Protein AF-A0A2E8HK03-F1 (afdb_monomer_lite)

Radius of gyration: 14.58 Å; chains: 1; bounding box: 40×24×39 Å

Sequence (98 aa):
MPVTTFPLGSLNLPCAGGVYFRVYPYRMVRRMFRSLNGRDERIVFYLHPWEIDPDHPRIPLNPGLKLRHYWALGKTEEKLERLCTDFRFASINRVLDV

pLDDT: mean 92.06, std 5.21, range [60.75, 97.56]

Foldseek 3Di:
DDAQFADDPPDTHRLAEALNLQPDDLVVSLVSVVVCVVVVHDGDHDYDPVLQVLPPDDDDDDPVVSCRSNPRSPCNNVSVVVVVVSDPDDDPCVVPVD

Structure (mmCIF, N/CA/C/O backbone):
data_AF-A0A2E8HK03-F1
#
_entry.id   AF-A0A2E8HK03-F1
#
loop_
_atom_site.group_PDB
_atom_site.id
_atom_site.type_symbol
_atom_site.label_atom_id
_atom_site.label_alt_id
_atom_site.label_comp_id
_atom_site.label_asym_id
_atom_site.label_entity_id
_atom_site.label_seq_id
_atom_site.pdbx_PDB_ins_code
_atom_site.Cartn_x
_atom_site.Cartn_y
_atom_site.Cartn_z
_atom_site.occupancy
_atom_site.B_iso_or_equiv
_atom_site.auth_seq_id
_atom_site.auth_comp_id
_atom_site.auth_asym_id
_atom_site.auth_atom_id
_atom_site.pdbx_PDB_model_num
ATOM 1 N N . MET A 1 1 ? -9.445 10.068 -0.163 1.00 69.12 1 MET A N 1
ATOM 2 C CA . MET A 1 1 ? -9.191 9.744 1.259 1.00 69.12 1 MET A CA 1
ATOM 3 C C . MET A 1 1 ? -7.692 9.622 1.477 1.00 69.12 1 MET A C 1
ATOM 5 O O . MET A 1 1 ? -7.024 9.189 0.542 1.00 69.12 1 MET A O 1
ATOM 9 N N . PRO A 1 2 ? -7.153 10.033 2.636 1.00 79.94 2 PRO A N 1
ATOM 10 C CA . PRO A 1 2 ? -5.731 9.880 2.922 1.00 79.94 2 PRO A CA 1
ATOM 11 C C . PRO A 1 2 ? -5.344 8.402 3.048 1.00 79.94 2 PRO A C 1
ATOM 13 O O . PRO A 1 2 ? -6.186 7.543 3.309 1.00 79.94 2 PRO A O 1
ATOM 16 N N . VAL A 1 3 ? -4.053 8.124 2.871 1.00 85.44 3 VAL A N 1
ATOM 17 C CA . VAL A 1 3 ? -3.478 6.812 3.173 1.00 85.44 3 VAL A CA 1
ATOM 18 C C . VAL A 1 3 ? -3.586 6.526 4.670 1.00 85.44 3 VAL A C 1
ATOM 20 O O . VAL A 1 3 ? -3.299 7.411 5.477 1.00 85.44 3 VAL A O 1
ATOM 23 N N . THR A 1 4 ? -3.959 5.306 5.061 1.00 93.12 4 THR A N 1
ATOM 24 C CA . THR A 1 4 ? -3.919 4.932 6.480 1.00 93.12 4 THR A CA 1
ATOM 25 C C . THR A 1 4 ? -2.479 4.873 6.986 1.00 93.12 4 THR A C 1
ATOM 27 O O . THR A 1 4 ? -1.576 4.340 6.328 1.00 93.12 4 THR A O 1
ATOM 30 N N . THR A 1 5 ? -2.275 5.413 8.185 1.00 95.12 5 THR A N 1
ATOM 31 C CA . THR A 1 5 ? -1.008 5.375 8.913 1.00 95.12 5 THR A CA 1
ATOM 32 C C . THR A 1 5 ? -1.127 4.520 10.166 1.00 95.12 5 THR A C 1
ATOM 34 O O . THR A 1 5 ? -2.181 4.442 10.784 1.00 95.12 5 THR A O 1
ATOM 37 N N . PHE A 1 6 ? -0.023 3.901 10.565 1.00 95.69 6 PHE A N 1
ATOM 38 C CA . PHE A 1 6 ? 0.129 3.194 11.822 1.00 95.69 6 PHE A CA 1
ATOM 39 C C . PHE A 1 6 ? 0.921 4.067 12.809 1.00 95.69 6 PHE A C 1
ATOM 41 O O . PHE A 1 6 ? 2.062 4.433 12.497 1.00 95.69 6 PHE A O 1
ATOM 48 N N . PRO A 1 7 ? 0.363 4.398 13.986 1.00 94.94 7 PRO A N 1
ATOM 49 C CA . PRO A 1 7 ? 1.076 5.183 14.984 1.00 94.94 7 PRO A CA 1
ATOM 50 C C . PRO A 1 7 ? 2.156 4.327 15.661 1.00 94.94 7 PRO A C 1
ATOM 52 O O . PRO A 1 7 ? 1.872 3.274 16.237 1.00 94.94 7 PRO A O 1
ATOM 55 N N . LEU A 1 8 ? 3.403 4.793 15.606 1.00 93.06 8 LEU A N 1
ATOM 56 C CA . LEU A 1 8 ? 4.559 4.201 16.273 1.00 93.06 8 LEU A CA 1
ATOM 57 C C . LEU A 1 8 ? 5.280 5.279 17.092 1.00 93.06 8 LEU A C 1
ATOM 59 O O . LEU A 1 8 ? 6.107 6.030 16.575 1.00 93.06 8 LEU A O 1
ATOM 63 N N . GLY A 1 9 ? 4.957 5.355 18.385 1.00 92.06 9 GLY A N 1
ATOM 64 C CA . GLY A 1 9 ? 5.440 6.434 19.247 1.00 92.06 9 GLY A CA 1
ATOM 65 C C . GLY A 1 9 ? 4.919 7.788 18.760 1.00 92.06 9 GLY A C 1
ATOM 66 O O . GLY A 1 9 ? 3.715 7.957 18.593 1.00 92.06 9 GLY A O 1
ATOM 67 N N . SER A 1 10 ? 5.823 8.734 18.504 1.00 93.31 10 SER A N 1
ATOM 68 C CA . SER A 1 10 ? 5.503 10.050 17.931 1.00 93.31 10 SER A CA 1
ATOM 69 C C . SER A 1 10 ? 5.423 10.065 16.397 1.00 93.31 10 SER A C 1
ATOM 71 O O . SER A 1 10 ? 5.179 11.118 15.809 1.00 93.31 10 SER A O 1
ATOM 73 N N . LEU A 1 11 ? 5.644 8.925 15.731 1.00 93.44 11 LEU A N 1
ATOM 74 C CA . LEU A 1 11 ? 5.659 8.815 14.272 1.00 93.44 11 LEU A CA 1
ATOM 75 C C . LEU A 1 11 ? 4.370 8.186 13.738 1.00 93.44 11 LEU A C 1
ATOM 77 O O . LEU A 1 11 ? 3.826 7.259 14.331 1.00 93.44 11 LEU A O 1
ATOM 81 N N . ASN A 1 12 ? 3.946 8.627 12.553 1.00 93.12 12 ASN A N 1
ATOM 82 C CA . ASN A 1 12 ? 2.874 8.001 11.781 1.00 93.12 12 ASN A CA 1
ATOM 83 C C . ASN A 1 12 ? 3.468 7.325 10.547 1.00 93.12 12 ASN A C 1
ATOM 85 O O . ASN A 1 12 ? 3.856 7.987 9.584 1.00 93.12 12 ASN A O 1
ATOM 89 N N . LEU A 1 13 ? 3.566 5.997 10.584 1.00 93.38 13 LEU A N 1
ATOM 90 C CA . LEU A 1 13 ? 4.118 5.209 9.486 1.00 93.38 13 LEU A CA 1
ATOM 91 C C . LEU A 1 13 ? 3.028 4.910 8.453 1.00 93.38 13 LEU A C 1
ATOM 93 O O . LEU A 1 13 ? 2.033 4.287 8.813 1.00 93.38 13 LEU A O 1
ATOM 97 N N . PRO A 1 14 ? 3.181 5.267 7.171 1.00 92.25 14 PRO A N 1
ATOM 98 C CA . PRO A 1 14 ? 2.214 4.873 6.150 1.00 92.25 14 PRO A CA 1
ATOM 99 C C . PRO A 1 14 ? 2.183 3.350 6.024 1.00 92.25 14 PRO A C 1
ATOM 101 O O . PRO A 1 14 ? 3.219 2.729 5.800 1.00 92.25 14 PRO A O 1
ATOM 104 N N . CYS A 1 15 ? 1.017 2.731 6.196 1.00 91.94 15 CYS A N 1
ATOM 105 C CA . CYS A 1 15 ? 0.913 1.270 6.269 1.00 91.94 15 CYS A CA 1
ATOM 106 C C . CYS A 1 15 ? 0.111 0.652 5.118 1.00 91.94 15 CYS A C 1
ATOM 108 O O . CYS A 1 15 ? 0.104 -0.571 4.981 1.00 91.94 15 CYS A O 1
ATOM 110 N N . ALA A 1 16 ? -0.518 1.475 4.277 1.00 88.88 16 ALA A N 1
ATOM 111 C CA . ALA A 1 16 ? -1.388 1.033 3.199 1.00 88.88 16 ALA A CA 1
ATOM 112 C C . ALA A 1 16 ? -0.909 1.567 1.838 1.00 88.88 16 ALA A C 1
ATOM 114 O O . ALA A 1 16 ? -0.698 2.761 1.675 1.00 88.88 16 ALA A O 1
ATOM 115 N N . GLY A 1 17 ? -0.748 0.689 0.849 1.00 87.88 17 GLY A N 1
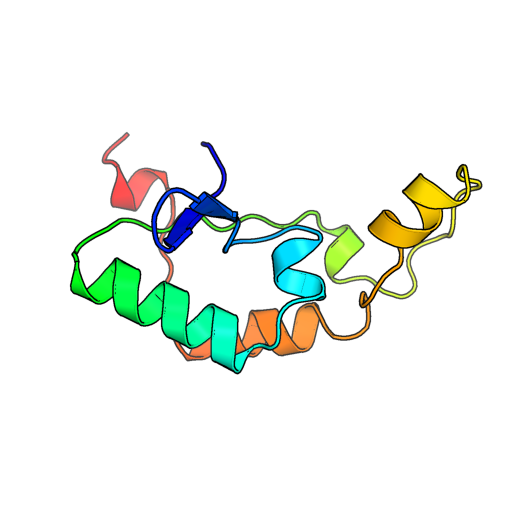ATOM 116 C CA . GLY A 1 17 ? -0.431 1.090 -0.521 1.00 87.88 17 GLY A CA 1
ATOM 117 C C . GLY A 1 17 ? 0.975 1.639 -0.783 1.00 87.88 17 GLY A C 1
ATOM 118 O O . GLY A 1 17 ? 1.843 1.706 0.096 1.00 87.88 17 GLY A O 1
ATOM 119 N N . GLY A 1 18 ? 1.184 2.044 -2.037 1.00 89.06 18 GLY A N 1
ATOM 120 C CA . GLY A 1 18 ? 2.362 2.778 -2.484 1.00 89.06 18 GLY A CA 1
ATOM 121 C C . GLY A 1 18 ? 3.698 2.057 -2.271 1.00 89.06 18 GLY A C 1
ATOM 122 O O . GLY A 1 18 ? 3.790 0.848 -2.033 1.00 89.06 18 GLY A O 1
ATOM 123 N N . VAL A 1 19 ? 4.772 2.856 -2.268 1.00 90.31 19 VAL A N 1
ATOM 124 C CA . VAL A 1 19 ? 6.134 2.364 -2.008 1.00 90.31 19 VAL A CA 1
ATOM 125 C C . VAL A 1 19 ? 6.241 1.658 -0.652 1.00 90.31 19 VAL A C 1
ATOM 127 O O . VAL A 1 19 ? 6.952 0.667 -0.548 1.00 90.31 19 VAL A O 1
ATOM 130 N N . TYR A 1 20 ? 5.502 2.104 0.368 1.00 91.00 20 TYR A N 1
ATOM 131 C CA . TYR A 1 20 ? 5.531 1.521 1.713 1.00 91.00 20 TYR A CA 1
ATOM 132 C C . TYR A 1 20 ? 5.029 0.082 1.716 1.00 91.00 20 TYR A C 1
ATOM 134 O O . TYR A 1 20 ? 5.715 -0.812 2.216 1.00 91.00 20 TYR A O 1
ATOM 142 N N . PHE A 1 21 ? 3.876 -0.169 1.090 1.00 93.50 21 PHE A N 1
ATOM 143 C CA . PHE A 1 21 ? 3.372 -1.523 0.952 1.00 93.50 21 PHE A CA 1
ATOM 144 C C . PHE A 1 21 ? 4.331 -2.388 0.152 1.00 93.50 21 PHE A C 1
ATOM 146 O O . PHE A 1 21 ? 4.538 -3.521 0.560 1.00 93.50 21 PHE A O 1
ATOM 153 N N . ARG A 1 22 ? 4.971 -1.884 -0.913 1.00 92.50 22 ARG A N 1
ATOM 154 C CA . ARG A 1 22 ? 5.956 -2.668 -1.681 1.00 92.50 22 ARG A CA 1
ATOM 155 C C . ARG A 1 22 ? 7.153 -3.092 -0.835 1.00 92.50 22 ARG A C 1
ATOM 157 O O . ARG A 1 22 ? 7.509 -4.272 -0.825 1.00 92.50 22 ARG A O 1
ATOM 164 N N . VAL A 1 23 ? 7.727 -2.162 -0.078 1.00 92.00 23 VAL A N 1
ATOM 165 C CA . VAL A 1 23 ? 9.022 -2.357 0.594 1.00 92.00 23 VAL A CA 1
ATOM 166 C C . VAL A 1 23 ? 8.899 -3.041 1.949 1.00 92.00 23 VAL A C 1
ATOM 168 O O . VAL A 1 23 ? 9.791 -3.793 2.339 1.00 92.00 23 VAL A O 1
ATOM 171 N N . TYR A 1 24 ? 7.798 -2.834 2.673 1.00 94.56 24 TYR A N 1
ATOM 172 C CA . TYR A 1 24 ? 7.616 -3.451 3.982 1.00 94.56 24 TYR A CA 1
ATOM 173 C C . TYR A 1 24 ? 7.393 -4.964 3.877 1.00 94.56 24 TYR A C 1
ATOM 175 O O . TYR A 1 24 ? 6.650 -5.425 3.008 1.00 94.56 24 TYR A O 1
ATOM 183 N N . PRO A 1 25 ? 7.968 -5.782 4.776 1.00 94.94 25 PRO A N 1
ATOM 184 C CA . PRO A 1 25 ? 7.632 -7.200 4.843 1.00 94.94 25 PRO A CA 1
ATOM 185 C C . PRO A 1 25 ? 6.127 -7.399 5.071 1.00 94.94 25 PRO A C 1
ATOM 187 O O . PRO A 1 25 ? 5.535 -6.737 5.923 1.00 94.94 25 PRO A O 1
ATOM 190 N N . TYR A 1 26 ? 5.501 -8.354 4.375 1.00 96.06 26 TYR A N 1
ATOM 191 C CA . TYR A 1 26 ? 4.052 -8.594 4.500 1.00 96.06 26 TYR A CA 1
ATOM 192 C C . TYR A 1 26 ? 3.612 -8.852 5.951 1.00 96.06 26 TYR A C 1
ATOM 194 O O . TYR A 1 26 ? 2.600 -8.325 6.404 1.00 96.06 26 TYR A O 1
ATOM 202 N N . ARG A 1 27 ? 4.422 -9.592 6.723 1.00 97.19 27 ARG A N 1
ATOM 203 C CA . ARG A 1 27 ? 4.169 -9.851 8.153 1.00 97.19 27 ARG A CA 1
ATOM 204 C C . ARG A 1 27 ? 4.034 -8.563 8.974 1.00 97.19 27 ARG A C 1
ATOM 206 O O . ARG A 1 27 ? 3.227 -8.519 9.898 1.00 97.19 27 ARG A O 1
ATOM 213 N N . MET A 1 28 ? 4.799 -7.527 8.625 1.00 96.56 28 MET A N 1
ATOM 214 C CA . MET A 1 28 ? 4.737 -6.218 9.273 1.00 96.56 28 MET A CA 1
ATOM 215 C C . MET A 1 28 ? 3.432 -5.502 8.915 1.00 96.56 28 MET A C 1
ATOM 217 O O . MET A 1 28 ? 2.713 -5.084 9.818 1.00 96.56 28 MET A O 1
ATOM 221 N N . VAL A 1 29 ? 3.077 -5.445 7.624 1.00 96.25 29 VAL A N 1
ATOM 222 C CA . VAL A 1 29 ? 1.805 -4.858 7.157 1.00 96.25 29 VAL A CA 1
ATOM 223 C C . VAL A 1 29 ? 0.611 -5.539 7.822 1.00 96.25 29 VAL A C 1
ATOM 225 O O . VAL A 1 29 ? -0.221 -4.876 8.434 1.00 96.25 29 VAL A O 1
ATOM 228 N N . ARG A 1 30 ? 0.578 -6.874 7.807 1.00 97.44 30 ARG A N 1
ATOM 229 C CA . ARG A 1 30 ? -0.464 -7.674 8.457 1.00 97.44 30 ARG A CA 1
ATOM 230 C C . ARG A 1 30 ? -0.581 -7.379 9.954 1.00 97.44 30 ARG A C 1
ATOM 232 O O . ARG A 1 30 ? -1.693 -7.311 10.470 1.00 97.44 30 ARG A O 1
ATOM 239 N N . ARG A 1 31 ? 0.538 -7.213 10.670 1.00 97.12 31 ARG A N 1
ATOM 240 C CA . ARG A 1 31 ? 0.518 -6.860 12.100 1.00 97.12 31 ARG A CA 1
ATOM 241 C C . ARG A 1 31 ? -0.069 -5.467 12.323 1.00 97.12 31 ARG A C 1
ATOM 243 O O . ARG A 1 31 ? -0.894 -5.316 13.219 1.00 97.12 31 ARG A O 1
ATOM 250 N N . MET A 1 32 ? 0.321 -4.488 11.506 1.00 96.88 32 MET A N 1
ATOM 251 C CA . MET A 1 32 ? -0.231 -3.130 11.573 1.00 96.88 32 MET A CA 1
ATOM 252 C C . MET A 1 32 ? -1.742 -3.145 11.315 1.00 96.88 32 MET A C 1
ATOM 254 O O . MET A 1 32 ? -2.496 -2.614 12.121 1.00 96.88 32 MET A O 1
ATOM 258 N N . PHE A 1 33 ? -2.196 -3.844 10.272 1.00 96.88 33 PHE A N 1
ATOM 259 C CA . PHE A 1 33 ? -3.617 -3.935 9.926 1.00 96.88 33 PHE A CA 1
ATOM 260 C C . PHE A 1 33 ? -4.442 -4.626 11.014 1.00 96.88 33 PHE A C 1
ATOM 262 O O . PHE A 1 33 ? -5.486 -4.121 11.411 1.00 96.88 33 PHE A O 1
ATOM 269 N N . ARG A 1 34 ? -3.958 -5.747 11.565 1.00 97.19 34 ARG A N 1
ATOM 270 C CA . ARG A 1 34 ? -4.629 -6.416 12.695 1.00 97.19 34 ARG A CA 1
ATOM 271 C C . ARG A 1 34 ? -4.716 -5.525 13.927 1.00 97.19 34 ARG A C 1
ATOM 273 O O . ARG A 1 34 ? -5.731 -5.546 14.608 1.00 97.19 34 ARG A O 1
ATOM 280 N N . SER A 1 35 ? -3.665 -4.758 14.211 1.00 97.00 35 SER A N 1
ATOM 281 C CA . SER A 1 35 ? -3.665 -3.833 15.340 1.00 97.00 35 SER A CA 1
ATOM 282 C C . SER A 1 35 ? -4.649 -2.682 15.147 1.00 97.00 35 SER A C 1
ATOM 284 O O . SER A 1 35 ? -5.266 -2.294 16.127 1.00 97.00 35 SER A O 1
ATOM 286 N N . LEU A 1 36 ? -4.769 -2.126 13.939 1.00 96.38 36 LEU A N 1
ATOM 287 C CA . LEU A 1 36 ? -5.713 -1.040 13.647 1.00 96.38 36 LEU A CA 1
ATOM 288 C C . LEU A 1 36 ? -7.158 -1.554 13.684 1.00 96.38 36 LEU A C 1
ATOM 290 O O . LEU A 1 36 ? -7.985 -0.984 14.385 1.00 96.38 36 LEU A O 1
ATOM 294 N N . ASN A 1 37 ? -7.433 -2.702 13.057 1.00 94.88 37 ASN A N 1
ATOM 295 C CA . ASN A 1 37 ? -8.748 -3.343 13.141 1.00 94.88 37 ASN A CA 1
ATOM 296 C C . ASN A 1 37 ? -9.138 -3.684 14.588 1.00 94.88 37 ASN A C 1
ATOM 298 O O . ASN A 1 37 ? -10.290 -3.522 14.957 1.00 94.88 37 ASN A O 1
ATOM 302 N N . GLY A 1 38 ? -8.192 -4.135 15.422 1.00 95.62 38 GLY A N 1
ATOM 303 C CA . GLY A 1 38 ? -8.443 -4.406 16.844 1.00 95.62 38 GLY A CA 1
ATOM 304 C C . GLY A 1 38 ? -8.685 -3.157 17.702 1.00 95.62 38 GLY A C 1
ATOM 305 O O . GLY A 1 38 ? -9.024 -3.294 18.872 1.00 95.62 38 GLY A O 1
ATOM 306 N N . ARG A 1 39 ? -8.486 -1.958 17.141 1.00 95.31 39 ARG A N 1
ATOM 307 C CA . ARG A 1 39 ? -8.839 -0.656 17.731 1.00 95.31 39 ARG A CA 1
ATOM 308 C C . ARG A 1 39 ? -10.090 -0.052 17.080 1.00 95.31 39 ARG A C 1
ATOM 310 O O . ARG A 1 39 ? -10.349 1.130 17.269 1.00 95.31 39 ARG A O 1
ATOM 317 N N . ASP A 1 40 ? -10.801 -0.835 16.266 1.00 91.88 40 ASP A N 1
ATOM 318 C CA . ASP A 1 40 ? -11.939 -0.399 15.450 1.00 91.88 40 ASP A CA 1
ATOM 319 C C . ASP A 1 40 ? -11.611 0.755 14.477 1.00 91.88 40 ASP A C 1
ATOM 321 O O . ASP A 1 40 ? -12.489 1.495 14.026 1.00 91.88 40 ASP A O 1
ATOM 325 N N . GLU A 1 41 ? -10.336 0.901 14.094 1.00 91.88 41 GLU A N 1
ATOM 326 C CA . GLU A 1 41 ? -9.906 1.899 13.115 1.00 91.88 41 GLU A CA 1
ATOM 327 C C . GLU A 1 41 ? -10.149 1.405 11.681 1.00 91.88 41 GLU A C 1
ATOM 329 O O . GLU A 1 41 ? -9.753 0.303 11.291 1.00 91.88 41 GLU A O 1
ATOM 334 N N . ARG A 1 42 ? -10.769 2.256 10.855 1.00 90.50 42 ARG A N 1
ATOM 335 C CA . ARG A 1 42 ? -11.016 1.967 9.435 1.00 90.50 42 ARG A CA 1
ATOM 336 C C . ARG A 1 42 ? -9.732 2.136 8.628 1.00 90.50 42 ARG A C 1
ATOM 338 O O . ARG A 1 42 ? -9.094 3.188 8.662 1.00 90.50 42 ARG A O 1
ATOM 345 N N . ILE A 1 43 ? -9.394 1.121 7.839 1.00 93.44 43 ILE A N 1
ATOM 346 C CA . ILE A 1 43 ? -8.205 1.126 6.987 1.00 93.44 43 ILE A C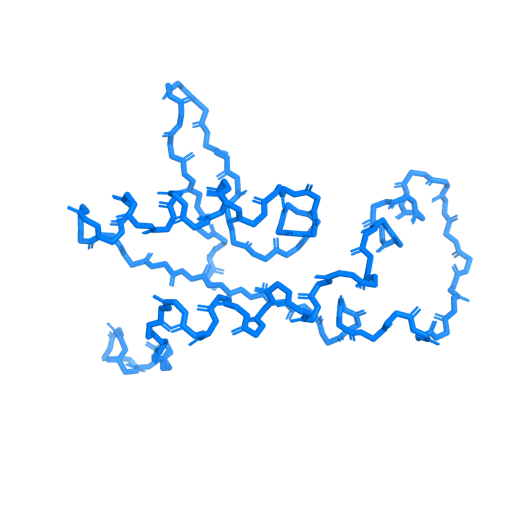A 1
ATOM 347 C C . ILE A 1 43 ? -8.603 1.421 5.541 1.00 93.44 43 ILE A C 1
ATOM 349 O O . ILE A 1 43 ? -9.428 0.725 4.952 1.00 93.44 43 ILE A O 1
ATOM 353 N N . VAL A 1 44 ? -7.968 2.428 4.951 1.00 92.56 44 VAL A N 1
ATOM 354 C CA . VAL A 1 44 ? -8.055 2.772 3.535 1.00 92.56 44 VAL A CA 1
ATOM 355 C C . VAL A 1 44 ? -6.764 2.333 2.859 1.00 92.56 44 VAL A C 1
ATOM 357 O O . VAL A 1 44 ? -5.676 2.824 3.168 1.00 92.56 44 VAL A O 1
ATOM 360 N N . PHE A 1 45 ? -6.897 1.413 1.907 1.00 92.44 45 PHE A N 1
ATOM 361 C CA . PHE A 1 45 ? -5.810 0.940 1.061 1.00 92.44 45 PHE A CA 1
ATOM 362 C C . PHE A 1 45 ? -6.045 1.384 -0.379 1.00 92.44 45 PHE A C 1
ATOM 364 O O . PHE A 1 45 ? -7.157 1.274 -0.889 1.00 92.44 45 PHE A O 1
ATOM 371 N N . TYR A 1 46 ? -4.993 1.861 -1.038 1.00 89.88 46 TYR A N 1
ATOM 372 C CA . TYR A 1 46 ? -5.012 2.146 -2.467 1.00 89.88 46 TYR A CA 1
ATOM 373 C C . TYR A 1 46 ? -3.705 1.698 -3.110 1.00 89.88 46 TYR A C 1
ATOM 375 O O . TYR A 1 46 ? -2.666 1.616 -2.459 1.00 89.88 46 TYR A O 1
ATOM 383 N N . LEU A 1 47 ? -3.764 1.429 -4.404 1.00 91.31 47 LEU A N 1
ATOM 384 C CA . LEU A 1 47 ? -2.612 1.136 -5.241 1.00 91.31 47 LEU A CA 1
ATOM 385 C C . LEU A 1 47 ? -2.860 1.740 -6.620 1.00 91.31 47 LEU A C 1
ATOM 387 O O . LEU A 1 47 ? -4.009 1.898 -7.033 1.00 91.31 47 LEU A O 1
ATOM 391 N N . HIS A 1 48 ? -1.796 2.067 -7.335 1.00 90.88 48 HIS A N 1
ATOM 392 C CA . HIS A 1 48 ? -1.872 2.397 -8.748 1.00 90.88 48 HIS A CA 1
ATOM 393 C C . HIS A 1 48 ? -1.775 1.105 -9.570 1.00 90.88 48 HIS A C 1
ATOM 395 O O . HIS A 1 48 ? -1.000 0.223 -9.198 1.00 90.88 48 HIS A O 1
ATOM 401 N N . PRO A 1 49 ? -2.492 0.984 -10.700 1.00 91.06 49 PRO A N 1
ATOM 402 C CA . PRO A 1 49 ? -2.476 -0.236 -11.513 1.00 91.06 49 PRO A CA 1
ATOM 403 C C . PRO A 1 49 ? -1.070 -0.701 -11.919 1.00 91.06 49 PRO A C 1
ATOM 405 O O . PRO A 1 49 ? -0.786 -1.890 -11.907 1.00 91.06 49 PRO A O 1
ATOM 408 N N . TRP A 1 50 ? -0.150 0.232 -12.182 1.00 92.25 50 TRP A N 1
ATOM 409 C CA . TRP A 1 50 ? 1.236 -0.095 -12.532 1.00 92.25 50 TRP A CA 1
ATOM 410 C C . TRP A 1 50 ? 2.024 -0.750 -11.382 1.00 92.25 50 TRP A C 1
ATOM 412 O O . TRP A 1 50 ? 3.047 -1.382 -11.620 1.00 92.25 50 TRP A O 1
ATOM 422 N N . GLU A 1 51 ? 1.573 -0.635 -10.126 1.00 92.44 51 GLU A N 1
ATOM 423 C CA . GLU A 1 51 ? 2.282 -1.218 -8.978 1.00 92.44 51 GLU A CA 1
ATOM 424 C C . GLU A 1 51 ? 2.212 -2.753 -8.954 1.00 92.44 51 GLU A C 1
ATOM 426 O O . GLU A 1 51 ? 3.033 -3.368 -8.268 1.00 92.44 51 GLU A O 1
ATOM 431 N N . ILE A 1 52 ? 1.260 -3.346 -9.686 1.00 93.50 52 ILE A N 1
ATOM 432 C CA . ILE A 1 52 ? 1.061 -4.796 -9.852 1.00 93.50 52 ILE A CA 1
ATOM 433 C C . ILE A 1 52 ? 1.432 -5.302 -11.257 1.00 93.50 52 ILE A C 1
ATOM 435 O O . ILE A 1 52 ? 1.296 -6.487 -11.515 1.00 93.50 52 ILE A O 1
ATOM 439 N N . ASP A 1 53 ? 1.933 -4.439 -12.143 1.00 93.31 53 ASP A N 1
ATOM 440 C CA . ASP A 1 53 ? 2.373 -4.803 -13.497 1.00 93.31 53 ASP A CA 1
ATOM 441 C C . ASP A 1 53 ? 3.901 -4.639 -13.608 1.00 93.31 53 ASP A C 1
ATOM 443 O O . ASP A 1 53 ? 4.378 -3.610 -14.074 1.00 93.31 53 ASP A O 1
ATOM 447 N N . PRO A 1 54 ? 4.725 -5.590 -13.132 1.00 91.56 54 PRO A N 1
ATOM 448 C CA . PRO A 1 54 ? 6.184 -5.425 -13.103 1.00 91.56 54 PRO A CA 1
ATOM 449 C C . PRO A 1 54 ? 6.832 -5.276 -14.490 1.00 91.56 54 PRO A C 1
ATOM 451 O O . PRO A 1 54 ? 7.969 -4.792 -14.574 1.00 91.56 54 PRO A O 1
ATOM 454 N N . ASP A 1 55 ? 6.116 -5.665 -15.545 1.00 92.19 55 ASP A N 1
ATOM 455 C CA . ASP A 1 55 ? 6.573 -5.660 -16.933 1.00 92.19 55 ASP A CA 1
ATOM 456 C C . ASP A 1 55 ? 6.104 -4.418 -17.708 1.00 92.19 55 ASP A C 1
ATOM 458 O O . ASP A 1 55 ? 6.409 -4.271 -18.897 1.00 92.19 55 ASP A O 1
ATOM 462 N N . HIS A 1 56 ? 5.439 -3.475 -17.027 1.00 91.94 56 HIS A N 1
ATOM 463 C CA . HIS A 1 56 ? 5.008 -2.218 -17.622 1.00 91.94 56 HIS A CA 1
ATOM 464 C C . HIS A 1 56 ? 6.189 -1.462 -18.277 1.00 91.94 56 HIS A C 1
ATOM 466 O O . HIS A 1 56 ? 7.322 -1.481 -17.768 1.00 91.94 56 HIS A O 1
ATOM 472 N N . PRO A 1 57 ? 5.958 -0.721 -19.382 1.00 93.38 57 PRO A N 1
ATOM 473 C CA . PRO A 1 57 ? 7.009 0.037 -20.052 1.00 93.38 57 PRO A CA 1
ATOM 474 C C . PRO A 1 57 ? 7.769 0.959 -19.094 1.00 93.38 57 PRO A C 1
ATOM 476 O O . PRO A 1 57 ? 7.177 1.699 -18.298 1.00 93.38 57 PRO A O 1
ATOM 479 N N . ARG A 1 58 ? 9.105 0.929 -19.173 1.00 91.94 58 ARG A N 1
ATOM 480 C CA . ARG A 1 58 ? 9.959 1.777 -18.336 1.00 91.94 58 ARG A CA 1
ATOM 481 C C . ARG A 1 58 ? 10.122 3.154 -18.958 1.00 91.94 58 ARG A C 1
ATOM 483 O O . ARG A 1 58 ? 10.525 3.276 -20.110 1.00 91.94 58 ARG A O 1
ATOM 490 N N . ILE A 1 59 ? 9.876 4.183 -18.159 1.00 92.50 59 ILE A N 1
ATOM 491 C CA . ILE A 1 59 ? 10.053 5.578 -18.547 1.00 92.50 59 ILE A CA 1
ATOM 492 C C . ILE A 1 59 ? 11.379 6.118 -17.993 1.00 92.50 59 ILE A C 1
ATOM 494 O O . ILE A 1 59 ? 11.829 5.700 -16.917 1.00 92.50 59 ILE A O 1
ATOM 498 N N . PRO A 1 60 ? 12.047 7.032 -18.714 1.00 93.75 60 PRO A N 1
ATOM 499 C CA . PRO A 1 60 ? 13.239 7.696 -18.207 1.00 93.75 60 PRO A CA 1
ATOM 500 C C . PRO A 1 60 ? 12.867 8.590 -17.016 1.00 93.75 60 PRO A C 1
ATOM 502 O O . PRO A 1 60 ? 12.007 9.458 -17.119 1.00 93.75 60 PRO A O 1
ATOM 505 N N . LEU A 1 61 ? 13.518 8.365 -15.872 1.00 93.81 61 LEU A N 1
ATOM 506 C CA . LEU A 1 61 ? 13.282 9.086 -14.619 1.00 93.81 61 LEU A CA 1
ATOM 507 C C . LEU A 1 61 ? 14.613 9.427 -13.948 1.00 93.81 61 LEU A C 1
ATOM 509 O O . LEU A 1 61 ? 15.572 8.654 -14.029 1.00 93.81 61 LEU A O 1
ATOM 513 N N . ASN A 1 62 ? 14.636 10.534 -13.200 1.00 95.62 62 ASN A N 1
ATOM 514 C CA . ASN A 1 62 ? 15.751 10.873 -12.314 1.00 95.62 62 ASN A CA 1
ATOM 515 C C . ASN A 1 62 ? 16.031 9.716 -11.329 1.00 95.62 62 ASN A C 1
ATOM 517 O O . ASN A 1 62 ? 15.073 9.096 -10.856 1.00 95.62 62 ASN A O 1
ATOM 521 N N . PRO A 1 63 ? 17.295 9.432 -10.951 1.00 91.88 63 PRO A N 1
ATOM 522 C CA . PRO A 1 63 ? 17.657 8.220 -10.204 1.00 91.88 63 PRO A CA 1
ATOM 523 C C . PRO A 1 63 ? 16.844 7.973 -8.924 1.00 91.88 63 PRO A C 1
ATOM 525 O O . PRO A 1 63 ? 16.389 6.856 -8.686 1.00 91.88 63 PRO A O 1
ATOM 528 N N . GLY A 1 64 ? 16.593 9.017 -8.126 1.00 91.56 64 GLY A N 1
ATOM 529 C CA . GLY A 1 64 ? 15.802 8.899 -6.894 1.00 91.56 64 GLY A CA 1
ATOM 530 C C . GLY A 1 64 ? 14.328 8.559 -7.140 1.00 91.56 64 GLY A C 1
ATOM 531 O O . GLY A 1 64 ? 13.735 7.778 -6.393 1.00 91.56 64 GLY A O 1
ATOM 532 N N . LEU A 1 65 ? 13.742 9.100 -8.211 1.00 90.00 65 L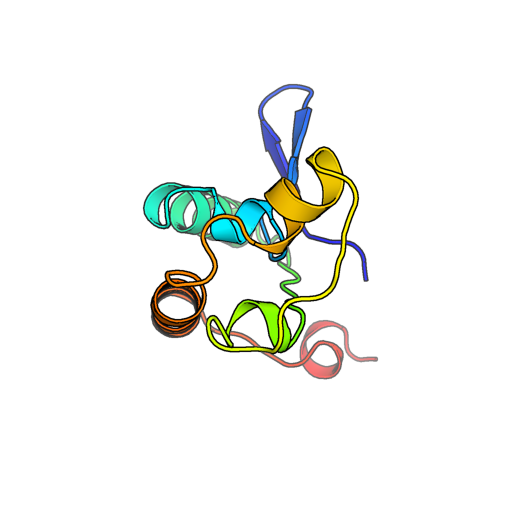EU A N 1
ATOM 533 C CA . LEU A 1 65 ? 12.367 8.802 -8.609 1.00 90.00 65 LEU A CA 1
ATOM 534 C C . LEU A 1 65 ? 12.277 7.402 -9.219 1.00 90.00 65 LEU A C 1
ATOM 536 O O . LEU A 1 65 ? 11.392 6.634 -8.853 1.00 90.00 65 LEU A O 1
ATOM 540 N N . LYS A 1 66 ? 13.251 7.043 -10.064 1.00 91.75 66 LYS A N 1
ATOM 541 C CA 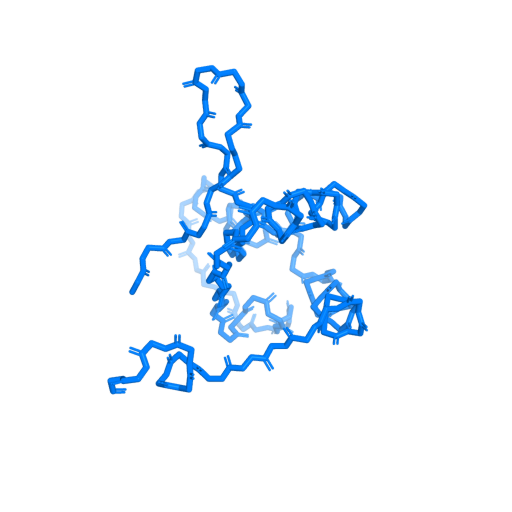. LYS A 1 66 ?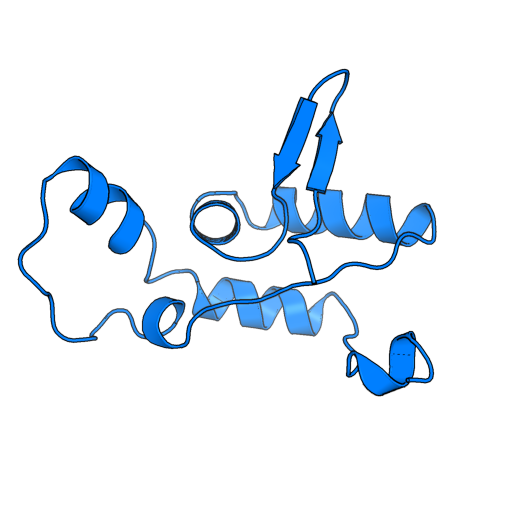 13.391 5.708 -10.650 1.00 91.75 66 LYS A CA 1
ATOM 542 C C . LYS A 1 66 ? 13.443 4.632 -9.567 1.00 91.75 66 LYS A C 1
ATOM 544 O O . LYS A 1 66 ? 12.726 3.642 -9.667 1.00 91.75 66 LYS A O 1
ATOM 549 N N . LEU A 1 67 ? 14.235 4.848 -8.514 1.00 91.06 67 LEU A N 1
ATOM 550 C CA . LEU A 1 67 ? 14.312 3.925 -7.385 1.00 91.06 67 LEU A CA 1
ATOM 551 C C . LEU A 1 67 ? 12.935 3.729 -6.739 1.00 91.06 67 LEU A C 1
ATOM 553 O O . LEU A 1 67 ? 12.457 2.608 -6.654 1.00 91.06 67 LEU A O 1
ATOM 557 N N . ARG A 1 68 ? 12.255 4.806 -6.331 1.00 89.00 68 ARG A N 1
ATOM 558 C CA . ARG A 1 68 ? 10.942 4.706 -5.662 1.00 89.00 68 ARG A CA 1
ATOM 559 C C . ARG A 1 68 ? 9.865 4.085 -6.551 1.00 89.00 68 ARG A C 1
ATOM 561 O O . ARG A 1 68 ? 9.002 3.369 -6.043 1.00 89.00 68 ARG A O 1
ATOM 568 N N . HIS A 1 69 ? 9.919 4.375 -7.848 1.00 90.19 69 HIS A N 1
ATOM 569 C CA . HIS A 1 69 ? 8.974 3.868 -8.831 1.00 90.19 69 HIS A CA 1
ATOM 570 C C . HIS A 1 69 ? 9.168 2.358 -9.027 1.00 90.19 69 HIS A C 1
ATOM 572 O O . HIS A 1 69 ? 8.253 1.593 -8.767 1.00 90.19 69 HIS A O 1
ATOM 578 N N . TYR A 1 70 ? 10.380 1.895 -9.340 1.00 91.44 70 TYR A N 1
ATOM 579 C CA . TYR A 1 70 ? 10.604 0.493 -9.721 1.00 91.44 70 TYR A CA 1
ATOM 580 C C . TYR A 1 70 ? 10.966 -0.460 -8.570 1.00 91.44 70 TYR A C 1
ATOM 582 O O . TYR A 1 70 ? 11.116 -1.664 -8.786 1.00 91.44 70 TYR A O 1
ATOM 590 N N . TRP A 1 71 ? 11.134 0.032 -7.340 1.00 90.56 71 TRP A N 1
ATOM 591 C CA . TRP A 1 71 ? 11.544 -0.819 -6.225 1.00 90.56 71 TRP A CA 1
ATOM 592 C C . TRP A 1 71 ? 10.433 -1.785 -5.788 1.00 90.56 71 TRP A C 1
ATOM 594 O O . TRP A 1 71 ? 9.329 -1.373 -5.428 1.00 90.56 71 TRP A O 1
ATOM 604 N N . ALA A 1 72 ? 10.779 -3.077 -5.777 1.00 89.81 72 ALA A N 1
ATOM 605 C CA . ALA A 1 72 ? 9.973 -4.191 -5.274 1.00 89.81 72 ALA A CA 1
ATOM 606 C C . ALA A 1 72 ? 8.629 -4.438 -6.000 1.00 89.81 72 ALA A C 1
ATOM 608 O O . ALA A 1 72 ? 7.720 -5.002 -5.397 1.00 89.81 72 ALA A O 1
ATOM 609 N N . LEU A 1 73 ? 8.522 -4.088 -7.291 1.00 90.50 73 LEU A N 1
ATOM 610 C CA . LEU A 1 73 ? 7.306 -4.306 -8.097 1.00 90.50 73 LEU A CA 1
ATOM 611 C C . LEU A 1 73 ? 6.887 -5.777 -8.205 1.00 90.50 73 LEU A C 1
ATOM 613 O O . LEU A 1 73 ? 5.728 -6.099 -7.968 1.00 90.50 73 LEU A O 1
ATOM 617 N N . GLY A 1 74 ? 7.834 -6.684 -8.461 1.00 89.44 74 GLY A N 1
ATOM 618 C CA . GLY A 1 74 ? 7.539 -8.108 -8.688 1.00 89.44 74 GLY A CA 1
ATOM 619 C C . GLY A 1 74 ? 7.013 -8.886 -7.473 1.00 89.44 74 GLY A C 1
ATOM 620 O O . GLY A 1 74 ? 6.872 -10.096 -7.551 1.00 89.44 74 GLY A O 1
ATOM 621 N N . LYS A 1 75 ? 6.776 -8.229 -6.331 1.00 88.81 75 LYS A N 1
ATOM 622 C CA . LYS A 1 75 ? 6.193 -8.847 -5.126 1.00 88.81 75 LYS A CA 1
ATOM 623 C C . LYS A 1 75 ? 4.876 -8.199 -4.702 1.00 88.81 75 LYS A C 1
ATOM 625 O O . LYS A 1 75 ? 4.286 -8.633 -3.714 1.00 88.81 75 LYS A O 1
ATOM 630 N N . THR A 1 76 ? 4.448 -7.123 -5.364 1.00 93.50 76 THR A N 1
ATOM 631 C CA . THR A 1 76 ? 3.273 -6.354 -4.936 1.00 93.50 76 THR A CA 1
ATOM 632 C C . THR A 1 76 ? 1.997 -7.169 -5.086 1.00 93.50 76 THR A C 1
ATOM 634 O O . THR A 1 76 ? 1.201 -7.194 -4.151 1.00 93.50 76 THR A O 1
ATOM 637 N N . GLU A 1 77 ? 1.830 -7.849 -6.221 1.00 94.94 77 GLU A N 1
ATOM 638 C CA . GLU A 1 77 ? 0.640 -8.640 -6.542 1.00 94.94 77 GLU A CA 1
ATOM 639 C C . GLU A 1 77 ? 0.444 -9.799 -5.554 1.00 94.94 77 GLU A C 1
ATOM 641 O O . GLU A 1 77 ? -0.553 -9.824 -4.841 1.00 94.94 77 GLU A O 1
ATOM 646 N N . GLU A 1 78 ? 1.453 -10.657 -5.366 1.00 95.06 78 GLU A N 1
ATOM 647 C CA . GLU A 1 78 ? 1.412 -11.757 -4.381 1.00 95.06 78 GLU A CA 1
ATOM 648 C C . GLU A 1 78 ? 1.075 -11.254 -2.961 1.00 95.06 78 GLU A C 1
ATOM 650 O O . GLU A 1 78 ? 0.352 -11.885 -2.184 1.00 95.06 78 GLU A O 1
ATOM 655 N N . LYS A 1 79 ? 1.603 -10.084 -2.580 1.00 95.69 79 LYS A N 1
ATOM 656 C CA . LYS A 1 79 ? 1.299 -9.476 -1.279 1.00 95.69 79 LYS A CA 1
ATOM 657 C C . LYS A 1 79 ? -0.129 -8.952 -1.208 1.00 95.69 79 LYS A C 1
ATOM 659 O O . LYS A 1 79 ? -0.723 -9.027 -0.132 1.00 95.69 79 LYS A O 1
ATOM 664 N N . LEU A 1 80 ? -0.656 -8.407 -2.300 1.00 95.44 80 LEU A N 1
ATOM 665 C CA . LEU A 1 80 ? -2.034 -7.943 -2.397 1.00 95.44 80 LEU A CA 1
ATOM 666 C C . LEU A 1 80 ? -3.009 -9.119 -2.289 1.00 95.44 80 LEU A C 1
ATOM 668 O O . LEU A 1 80 ? -3.941 -9.047 -1.496 1.00 95.44 80 LEU A O 1
ATOM 672 N N . GLU A 1 81 ? -2.751 -10.228 -2.983 1.00 96.19 81 GLU A N 1
ATOM 673 C CA . GLU A 1 81 ? -3.562 -11.450 -2.886 1.00 96.19 81 GLU A CA 1
ATOM 674 C C . GLU A 1 81 ? -3.625 -11.975 -1.448 1.00 96.19 81 GLU A C 1
ATOM 676 O O . GLU A 1 81 ? -4.701 -12.265 -0.913 1.00 96.19 81 GLU A O 1
ATOM 681 N N . ARG A 1 82 ? -2.471 -12.027 -0.771 1.00 97.25 82 ARG A N 1
ATOM 682 C CA . ARG A 1 82 ? -2.405 -12.392 0.651 1.00 97.25 82 ARG A CA 1
ATOM 683 C C . ARG A 1 82 ? -3.192 -11.425 1.525 1.00 97.25 82 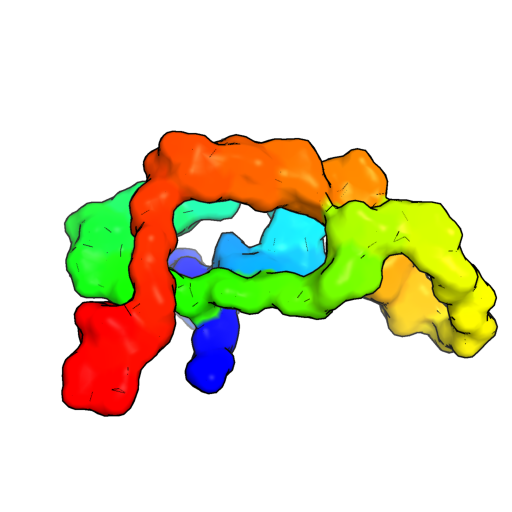ARG A C 1
ATOM 685 O O . ARG A 1 82 ? -3.899 -11.874 2.424 1.00 97.25 82 ARG A O 1
ATOM 692 N N . LEU A 1 83 ? -3.095 -10.123 1.256 1.00 96.44 83 LEU A N 1
ATOM 693 C CA . LEU A 1 83 ? -3.829 -9.095 1.992 1.00 96.44 83 LEU A CA 1
ATOM 694 C C . LEU A 1 83 ? -5.345 -9.285 1.844 1.00 96.44 83 LEU A C 1
ATOM 696 O O . LEU A 1 83 ? -6.057 -9.268 2.844 1.00 96.44 83 LEU A O 1
ATOM 700 N N . CYS A 1 84 ? -5.829 -9.519 0.624 1.00 96.06 84 CYS A N 1
ATOM 701 C CA . CYS A 1 84 ? -7.240 -9.787 0.343 1.00 96.06 84 CYS A CA 1
ATOM 702 C C . CYS A 1 84 ? -7.727 -11.126 0.917 1.00 96.06 84 CYS A C 1
ATOM 704 O O . CYS A 1 84 ? -8.914 -11.279 1.185 1.00 96.06 84 CYS A O 1
ATOM 706 N N . THR A 1 85 ? -6.823 -12.083 1.135 1.00 97.56 85 THR A N 1
ATOM 707 C CA . THR A 1 85 ? -7.139 -13.356 1.800 1.00 97.56 85 THR A CA 1
ATOM 708 C C . THR A 1 85 ? -7.226 -13.197 3.321 1.00 97.56 85 THR A C 1
ATOM 710 O O . THR A 1 85 ? -8.131 -13.732 3.958 1.00 97.56 85 THR A O 1
ATOM 713 N N . ASP A 1 86 ? -6.294 -12.454 3.925 1.00 97.50 86 ASP A N 1
ATOM 714 C CA . ASP A 1 86 ? -6.210 -12.279 5.381 1.00 97.50 86 ASP A CA 1
ATOM 715 C C . ASP A 1 86 ? -7.235 -11.268 5.938 1.00 97.50 86 ASP A C 1
ATOM 717 O O . ASP A 1 86 ? -7.512 -11.289 7.142 1.00 97.50 86 ASP A O 1
ATOM 721 N N . PHE A 1 87 ? -7.772 -10.369 5.104 1.00 96.19 87 PHE A N 1
ATOM 722 C CA . PHE A 1 87 ? -8.669 -9.285 5.514 1.00 96.19 87 PHE A CA 1
ATOM 723 C C . PHE A 1 87 ? -9.866 -9.146 4.574 1.00 96.19 87 PHE A C 1
ATOM 725 O O . PHE A 1 87 ? -9.757 -9.321 3.365 1.00 96.19 87 PHE A O 1
ATOM 732 N N . ARG A 1 88 ? -11.017 -8.752 5.129 1.00 93.56 88 ARG A N 1
ATOM 733 C CA . ARG A 1 88 ? -12.201 -8.414 4.335 1.00 93.56 88 ARG A CA 1
ATOM 734 C C . ARG A 1 88 ? -12.188 -6.935 3.986 1.00 93.56 88 ARG A C 1
ATOM 736 O O . ARG A 1 88 ? -12.058 -6.094 4.871 1.00 93.56 88 ARG A O 1
ATOM 743 N N . PHE A 1 89 ? -12.381 -6.640 2.709 1.00 93.12 89 PHE A N 1
ATOM 744 C CA . PHE A 1 89 ? -12.531 -5.284 2.199 1.00 93.12 89 PHE A CA 1
ATOM 745 C C . PHE A 1 89 ? -13.987 -5.026 1.811 1.00 93.12 89 PHE A C 1
ATOM 747 O O . PHE A 1 89 ? -14.733 -5.943 1.468 1.00 93.12 89 PHE A O 1
ATOM 754 N N . ALA A 1 90 ? -14.380 -3.760 1.862 1.00 92.38 90 ALA A N 1
ATOM 755 C CA . ALA A 1 90 ? -15.662 -3.269 1.382 1.00 92.38 90 ALA A CA 1
ATOM 756 C C . ALA A 1 90 ? -15.436 -1.983 0.580 1.00 92.38 90 ALA A C 1
ATOM 758 O O . ALA A 1 90 ? -14.387 -1.346 0.694 1.00 92.38 90 ALA A O 1
ATOM 759 N N . SER A 1 91 ? -16.414 -1.607 -0.245 1.00 90.44 91 SER A N 1
ATOM 760 C CA . SER A 1 91 ? -16.377 -0.323 -0.942 1.00 90.44 91 SER A CA 1
ATOM 761 C C . SER A 1 91 ? -16.417 0.828 0.067 1.00 90.44 91 SER A C 1
ATOM 763 O O . SER A 1 91 ? -17.022 0.714 1.133 1.00 90.44 91 SER A O 1
ATOM 765 N N . ILE A 1 92 ? -15.797 1.956 -0.283 1.00 88.25 92 ILE A N 1
ATOM 766 C CA . ILE A 1 92 ? -15.789 3.153 0.569 1.00 88.25 92 ILE A CA 1
ATOM 767 C C . ILE A 1 92 ? -17.220 3.616 0.881 1.00 88.25 92 ILE A C 1
ATOM 769 O O . ILE A 1 92 ? -17.525 3.854 2.044 1.00 88.25 92 ILE A O 1
ATOM 773 N N . ASN A 1 93 ? -18.098 3.662 -0.128 1.00 90.06 93 ASN A N 1
ATOM 774 C CA . ASN A 1 93 ? -19.517 4.007 0.032 1.00 90.06 93 ASN A CA 1
ATOM 775 C C . ASN A 1 93 ? -20.197 3.129 1.100 1.00 90.06 93 ASN A C 1
ATOM 777 O O . ASN A 1 93 ? -20.808 3.654 2.022 1.00 90.06 93 ASN A O 1
ATOM 781 N N . ARG A 1 94 ? -19.977 1.806 1.069 1.00 89.56 94 ARG A N 1
ATOM 782 C CA . ARG A 1 94 ? -20.558 0.876 2.050 1.00 89.56 94 ARG A CA 1
ATOM 783 C C . ARG A 1 94 ? -20.043 1.083 3.478 1.00 89.56 94 ARG A C 1
ATOM 785 O O . ARG A 1 94 ? -20.727 0.720 4.423 1.00 89.56 94 ARG A O 1
ATOM 792 N N . VAL A 1 95 ? -18.813 1.565 3.646 1.00 87.19 95 VAL A N 1
ATOM 793 C CA . VAL A 1 95 ? -18.195 1.749 4.973 1.00 87.19 95 VAL A CA 1
ATOM 794 C C . VAL A 1 95 ? -18.537 3.112 5.578 1.00 87.19 95 VAL A C 1
ATOM 796 O O . VAL A 1 95 ? -18.485 3.277 6.798 1.00 87.19 95 VAL A O 1
ATOM 799 N N . LEU A 1 96 ? -18.825 4.099 4.733 1.00 85.19 96 LEU A N 1
ATOM 800 C CA . LEU A 1 96 ? -19.028 5.487 5.138 1.00 85.19 96 LEU A CA 1
ATOM 801 C C . LEU A 1 96 ? -20.476 5.968 5.011 1.00 85.19 96 LEU A C 1
ATOM 803 O O . LEU A 1 96 ? -20.739 7.089 5.432 1.00 85.19 96 LEU A O 1
ATOM 807 N N . ASP A 1 97 ? -21.371 5.153 4.450 1.00 77.81 97 ASP A N 1
ATOM 808 C CA . ASP A 1 97 ? -22.775 5.494 4.187 1.00 77.81 97 ASP A CA 1
ATOM 809 C C . ASP A 1 97 ? -22.940 6.817 3.402 1.00 77.81 97 ASP A C 1
ATOM 811 O O . ASP A 1 97 ? -23.841 7.611 3.672 1.00 77.81 97 ASP A O 1
ATOM 815 N N . VAL A 1 98 ? -22.046 7.055 2.429 1.00 60.75 98 VAL A N 1
ATOM 816 C CA . VAL A 1 98 ? -22.032 8.223 1.517 1.00 60.75 98 VAL A CA 1
ATOM 817 C C . VAL A 1 98 ? -22.050 7.821 0.058 1.00 60.75 98 VAL A C 1
ATOM 819 O O . VAL A 1 98 ? -21.344 6.849 -0.301 1.00 60.75 98 VAL A O 1
#

Secondary structure (DSSP, 8-state):
-PPPEEEETTEEEE-SSHHHHHHS-HHHHHHHHHHHHTTTPPP-----GGGG-TTSPPPP--HHHHHHHHTTGGGHHHHHHHHHHHS----HHHHHT-